Protein AF-A0A969KPN4-F1 (afdb_monomer_lite)

Structure (mmCIF, N/CA/C/O backbone):
data_AF-A0A969KPN4-F1
#
_entry.id   AF-A0A969KPN4-F1
#
loop_
_atom_site.group_PDB
_atom_site.id
_atom_site.type_symbol
_atom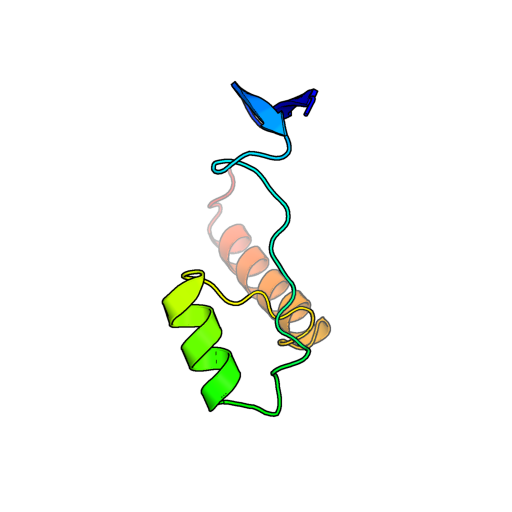_site.label_atom_id
_atom_site.label_alt_id
_atom_site.label_comp_id
_atom_site.label_asym_id
_atom_site.label_entity_id
_atom_site.label_seq_id
_atom_site.pdbx_PDB_ins_code
_atom_site.Cartn_x
_atom_site.Cartn_y
_atom_site.Cartn_z
_atom_site.occupancy
_atom_site.B_iso_or_equiv
_atom_site.auth_seq_id
_atom_site.auth_comp_id
_atom_site.auth_asym_id
_atom_site.auth_atom_id
_atom_site.pdbx_PDB_model_num
ATOM 1 N N . MET A 1 1 ? 6.522 21.361 -13.654 1.00 77.50 1 MET A N 1
ATOM 2 C CA . MET A 1 1 ? 6.979 21.247 -12.254 1.00 77.50 1 MET A CA 1
ATOM 3 C C . MET A 1 1 ? 6.332 22.366 -11.461 1.00 77.50 1 MET A C 1
ATOM 5 O O . MET A 1 1 ? 6.341 23.494 -11.937 1.00 77.50 1 MET A O 1
ATOM 9 N N . MET A 1 2 ? 5.726 22.052 -10.320 1.00 92.31 2 MET A N 1
ATOM 10 C CA . MET A 1 2 ? 4.988 22.993 -9.470 1.00 92.31 2 MET A CA 1
ATOM 11 C C . MET A 1 2 ? 5.388 22.781 -8.009 1.00 92.31 2 MET A C 1
ATOM 13 O O . MET A 1 2 ? 5.658 21.648 -7.616 1.00 92.31 2 MET A O 1
ATOM 17 N N . GLN A 1 3 ? 5.427 23.846 -7.208 1.00 93.81 3 GLN A N 1
ATOM 18 C CA . GLN A 1 3 ? 5.572 23.712 -5.758 1.00 93.81 3 GLN A CA 1
ATOM 19 C C . GLN A 1 3 ? 4.243 23.287 -5.127 1.00 93.81 3 GLN A C 1
ATOM 21 O O . GLN A 1 3 ? 3.202 23.877 -5.407 1.00 93.81 3 GLN A O 1
ATOM 26 N N . VAL A 1 4 ? 4.288 22.269 -4.270 1.00 94.00 4 VAL A N 1
ATOM 27 C CA . VAL A 1 4 ? 3.139 21.748 -3.523 1.00 94.00 4 VAL A CA 1
ATOM 28 C C . VAL A 1 4 ? 3.481 21.646 -2.040 1.00 94.00 4 VAL A C 1
ATOM 30 O O . VAL A 1 4 ? 4.582 21.226 -1.680 1.00 94.00 4 VAL A O 1
ATOM 33 N N . ARG A 1 5 ? 2.527 21.987 -1.169 1.00 94.50 5 ARG A N 1
ATOM 34 C CA . ARG A 1 5 ? 2.640 21.754 0.276 1.00 94.50 5 ARG A CA 1
ATOM 35 C C . ARG A 1 5 ? 2.322 20.289 0.570 1.00 94.50 5 ARG A C 1
ATOM 37 O O . ARG A 1 5 ? 1.221 19.825 0.285 1.00 94.50 5 ARG A O 1
ATOM 44 N N . PHE A 1 6 ? 3.264 19.571 1.169 1.00 91.25 6 PHE A N 1
ATOM 45 C CA . PHE A 1 6 ? 3.106 18.181 1.591 1.00 91.25 6 PHE A CA 1
ATOM 46 C C . PHE A 1 6 ? 3.456 18.015 3.064 1.00 91.25 6 PHE A C 1
ATOM 48 O O . PHE A 1 6 ? 4.596 18.235 3.484 1.00 91.25 6 PHE A O 1
ATOM 55 N N . GLY A 1 7 ? 2.452 17.646 3.862 1.00 91.75 7 GLY A N 1
ATOM 56 C CA . GLY A 1 7 ? 2.556 17.690 5.316 1.00 91.75 7 GLY A CA 1
ATOM 57 C C . GLY A 1 7 ? 2.982 19.088 5.768 1.00 91.75 7 GLY A C 1
ATOM 58 O O . GLY A 1 7 ? 2.284 20.072 5.535 1.00 91.75 7 GLY A O 1
ATOM 59 N N . TYR A 1 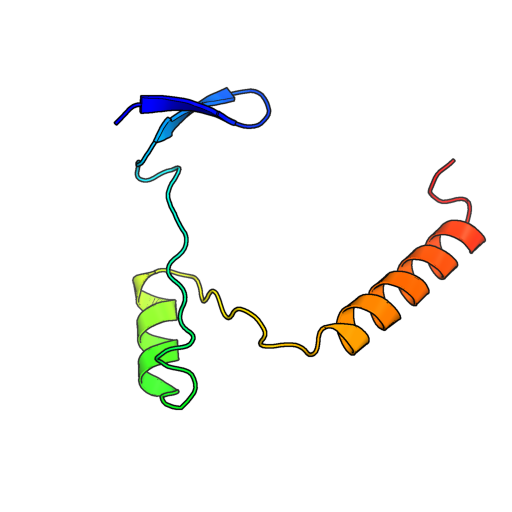8 ? 4.163 19.177 6.372 1.00 94.00 8 TYR A N 1
ATOM 60 C CA . TYR A 1 8 ? 4.721 20.417 6.909 1.00 94.00 8 TYR A CA 1
ATOM 61 C C . TYR A 1 8 ? 5.749 21.106 5.992 1.00 94.00 8 TYR A C 1
ATOM 63 O O . TYR A 1 8 ? 6.260 22.156 6.375 1.00 94.00 8 TYR A O 1
ATOM 71 N N . ARG A 1 9 ? 6.047 20.583 4.792 1.00 93.50 9 ARG A N 1
ATOM 72 C CA . ARG A 1 9 ? 7.084 21.135 3.894 1.00 93.50 9 ARG A CA 1
ATOM 73 C C . ARG A 1 9 ? 6.575 21.404 2.479 1.00 93.50 9 ARG A C 1
ATOM 75 O O . ARG A 1 9 ? 5.671 20.720 2.010 1.00 93.50 9 ARG A O 1
ATOM 82 N N . ASP A 1 10 ? 7.177 22.373 1.797 1.00 95.62 10 ASP A N 1
ATOM 83 C CA . ASP A 1 10 ? 6.942 22.616 0.371 1.00 95.62 10 ASP A CA 1
ATOM 84 C C . ASP A 1 10 ? 7.939 21.803 -0.463 1.00 95.62 10 ASP A C 1
ATOM 86 O O . ASP A 1 10 ? 9.133 21.786 -0.167 1.00 95.62 10 ASP A O 1
ATOM 90 N N . VAL A 1 11 ? 7.451 21.110 -1.493 1.00 94.69 11 VAL A N 1
ATOM 91 C CA . VAL A 1 11 ? 8.270 20.280 -2.390 1.00 94.69 11 VAL A CA 1
ATOM 92 C C . VAL A 1 11 ? 7.915 20.532 -3.850 1.00 94.69 11 VAL A C 1
ATOM 94 O O . VAL A 1 11 ? 6.825 21.004 -4.167 1.00 94.69 11 VAL A O 1
ATOM 97 N N . ILE A 1 12 ? 8.830 20.204 -4.760 1.00 96.50 12 ILE A N 1
ATOM 98 C CA . ILE A 1 12 ? 8.588 20.285 -6.203 1.00 96.50 12 ILE A CA 1
ATOM 99 C C . ILE A 1 12 ? 7.931 18.987 -6.676 1.00 96.50 12 ILE A C 1
ATOM 101 O O . ILE A 1 12 ? 8.406 17.896 -6.362 1.00 96.50 12 ILE A O 1
ATOM 105 N N . TYR A 1 13 ? 6.869 19.108 -7.470 1.00 93.19 13 TYR A N 1
ATOM 106 C CA . TYR A 1 13 ? 6.159 17.987 -8.075 1.00 93.19 13 TYR A CA 1
ATOM 107 C C . TYR A 1 13 ? 6.063 18.116 -9.612 1.00 93.19 13 TYR A C 1
ATOM 109 O O . TYR A 1 13 ? 5.719 19.193 -10.120 1.00 93.19 13 TYR A O 1
ATOM 117 N N . PRO A 1 14 ? 6.321 17.040 -10.379 1.00 93.25 14 PRO A N 1
ATOM 118 C CA . PRO A 1 14 ? 7.027 15.830 -9.951 1.00 93.25 14 PRO A CA 1
ATOM 119 C C . PRO A 1 14 ? 8.529 16.111 -9.746 1.00 93.25 14 PRO A C 1
ATOM 121 O O . PRO A 1 14 ? 9.101 16.987 -10.400 1.00 93.25 14 PRO A O 1
ATOM 124 N N . SER A 1 15 ? 9.167 15.370 -8.845 1.00 93.06 15 SER A N 1
ATOM 125 C CA . SER A 1 15 ? 10.614 15.376 -8.588 1.00 93.06 15 SER A CA 1
ATOM 126 C C . SER A 1 15 ? 11.087 13.987 -8.144 1.00 93.06 15 SER A C 1
ATOM 128 O O . SER A 1 15 ? 10.274 13.081 -7.974 1.00 93.06 15 SER A O 1
ATOM 130 N N . GLN A 1 16 ? 12.396 13.807 -7.936 1.00 88.44 16 GLN A N 1
ATOM 131 C CA . GLN A 1 16 ? 12.924 12.545 -7.397 1.00 88.44 16 GLN A CA 1
ATOM 132 C C . GLN A 1 16 ? 12.396 12.227 -5.991 1.00 88.44 16 GLN A C 1
ATOM 134 O O . GLN A 1 16 ? 12.242 11.062 -5.647 1.00 88.44 16 GLN A O 1
ATOM 139 N N . GLU A 1 17 ? 12.104 13.248 -5.183 1.00 87.38 17 GLU A N 1
ATOM 140 C CA . GLU A 1 17 ? 11.592 13.061 -3.821 1.00 87.38 17 GLU A CA 1
ATOM 141 C C . GLU A 1 17 ? 10.073 12.863 -3.778 1.00 87.38 17 GLU A C 1
ATOM 143 O O . GLU A 1 17 ? 9.537 12.420 -2.762 1.00 87.38 17 GLU A O 1
ATOM 148 N N . MET A 1 18 ? 9.366 13.246 -4.845 1.00 91.25 18 MET A N 1
ATOM 149 C CA . MET A 1 18 ? 7.911 13.288 -4.868 1.00 91.25 18 MET A CA 1
ATOM 150 C C . MET A 1 18 ? 7.367 13.048 -6.277 1.00 91.25 18 MET A C 1
ATOM 152 O O . MET A 1 18 ? 7.453 13.910 -7.154 1.00 91.25 18 MET A O 1
ATOM 156 N N . GLY A 1 19 ? 6.711 11.911 -6.462 1.00 91.56 19 GLY A N 1
ATOM 157 C CA . GLY A 1 19 ? 6.080 11.524 -7.716 1.00 91.56 19 GLY A CA 1
ATOM 158 C C . GLY A 1 19 ? 4.961 10.514 -7.494 1.00 91.56 19 GLY A C 1
ATOM 159 O O . GLY A 1 19 ? 4.626 10.172 -6.358 1.00 91.56 19 GLY A O 1
ATOM 160 N N . GLU A 1 20 ? 4.379 10.037 -8.588 1.00 92.31 20 GLU A N 1
ATOM 161 C CA . GLU A 1 20 ? 3.411 8.944 -8.537 1.00 92.31 20 GLU A CA 1
ATOM 162 C C . GLU A 1 20 ? 4.133 7.600 -8.474 1.00 92.31 20 GLU A C 1
ATOM 164 O O . GLU A 1 20 ? 5.083 7.356 -9.217 1.00 92.31 20 GLU A O 1
ATOM 169 N N . LEU A 1 21 ? 3.649 6.709 -7.609 1.00 93.69 21 LEU A N 1
ATOM 170 C CA . LEU A 1 21 ? 4.088 5.319 -7.600 1.00 93.69 21 LEU A CA 1
ATOM 171 C C . LEU A 1 21 ? 3.453 4.579 -8.778 1.00 93.69 21 LEU A C 1
ATOM 173 O O . LEU A 1 21 ? 2.226 4.581 -8.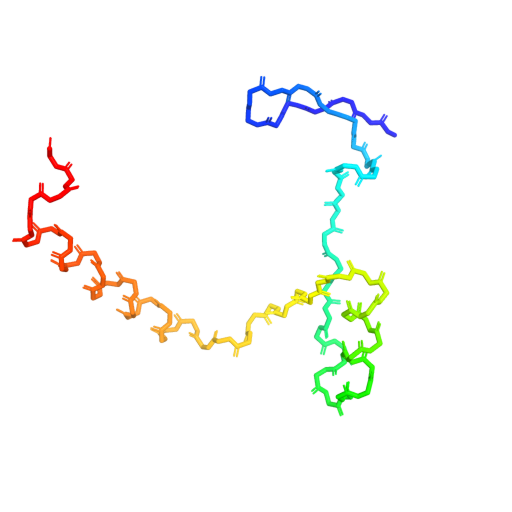938 1.00 93.69 21 LEU A O 1
ATOM 177 N N . ARG A 1 22 ? 4.290 3.911 -9.570 1.00 93.88 22 ARG A N 1
ATOM 178 C CA . ARG A 1 22 ? 3.854 3.106 -10.708 1.00 93.88 22 ARG A CA 1
ATOM 179 C C . ARG A 1 22 ? 3.129 1.857 -10.209 1.00 93.88 22 ARG A C 1
ATOM 181 O O . ARG A 1 22 ? 3.654 1.118 -9.382 1.00 93.88 22 ARG A O 1
ATOM 188 N N . ASP A 1 23 ? 1.920 1.629 -10.714 1.00 95.81 23 ASP A N 1
ATOM 189 C CA . ASP A 1 23 ? 1.179 0.386 -10.480 1.00 95.81 23 ASP A CA 1
ATOM 190 C C . ASP A 1 23 ? 1.908 -0.782 -11.173 1.00 95.81 23 ASP A C 1
ATOM 192 O O . ASP A 1 23 ? 2.343 -0.639 -12.315 1.00 95.81 23 ASP A O 1
ATOM 196 N N . SER A 1 24 ? 2.064 -1.910 -10.478 1.00 96.88 24 SER A N 1
ATOM 197 C CA . SER A 1 24 ? 2.757 -3.115 -10.970 1.00 96.88 24 SER A CA 1
ATOM 198 C C . SER A 1 24 ? 1.802 -4.282 -11.245 1.00 96.88 24 SER A C 1
ATOM 200 O O . SER A 1 24 ? 2.237 -5.429 -11.353 1.00 96.88 24 SER A O 1
ATOM 202 N N . ARG A 1 25 ? 0.486 -4.033 -11.302 1.00 94.94 25 ARG A N 1
ATOM 203 C CA . ARG A 1 25 ? -0.517 -5.081 -11.562 1.00 94.94 25 ARG A CA 1
ATOM 204 C C . ARG A 1 25 ? -0.373 -5.767 -12.921 1.00 94.94 25 ARG A C 1
ATOM 206 O O . ARG A 1 25 ? -0.798 -6.908 -13.057 1.00 94.94 25 ARG A O 1
ATOM 213 N N . ASP A 1 26 ? 0.196 -5.084 -13.907 1.00 94.62 26 ASP A N 1
ATOM 214 C CA . ASP A 1 26 ? 0.488 -5.621 -15.240 1.00 94.62 26 ASP A CA 1
ATOM 215 C C . ASP A 1 26 ? 1.452 -6.817 -15.207 1.00 94.62 26 ASP A C 1
ATOM 217 O O . ASP A 1 26 ? 1.463 -7.618 -16.136 1.00 94.62 26 ASP A O 1
ATOM 221 N N . LEU A 1 27 ? 2.209 -6.970 -14.116 1.00 96.31 27 LEU A N 1
ATOM 222 C CA . LEU A 1 27 ? 3.195 -8.031 -13.915 1.00 96.31 27 LEU A CA 1
ATOM 223 C C . LEU A 1 27 ? 2.715 -9.137 -12.961 1.00 96.31 27 LEU A C 1
ATOM 225 O O . LEU A 1 27 ? 3.521 -9.961 -12.544 1.00 96.31 27 LEU A O 1
ATOM 229 N N . LEU A 1 28 ? 1.435 -9.180 -12.568 1.00 92.81 28 LEU A N 1
ATOM 230 C CA . LEU A 1 28 ? 0.953 -10.159 -11.574 1.00 92.81 28 LEU A CA 1
ATOM 231 C C . LEU A 1 28 ? 1.213 -11.618 -11.973 1.00 92.81 28 LEU A C 1
ATOM 233 O O . LEU A 1 28 ? 1.533 -12.433 -11.110 1.00 92.81 28 LEU A O 1
ATOM 237 N N . ASP A 1 29 ? 1.126 -11.915 -13.268 1.00 95.12 29 ASP A N 1
ATOM 238 C CA . ASP A 1 29 ? 1.388 -13.246 -13.819 1.00 95.12 29 ASP A CA 1
ATOM 239 C C . ASP A 1 29 ? 2.865 -13.446 -14.226 1.00 95.12 29 ASP A C 1
ATOM 241 O O . ASP A 1 29 ? 3.243 -14.516 -14.702 1.00 95.12 29 ASP A O 1
ATOM 245 N N . ASP A 1 30 ? 3.723 -12.440 -14.011 1.00 97.31 30 ASP A N 1
ATOM 246 C CA . ASP A 1 30 ? 5.155 -12.461 -14.320 1.00 97.31 30 ASP A CA 1
ATOM 247 C C . ASP A 1 30 ? 6.010 -12.198 -13.070 1.00 97.31 30 ASP A C 1
ATOM 249 O O . ASP A 1 30 ? 6.427 -11.083 -12.743 1.00 97.31 30 ASP A O 1
ATOM 253 N N . VAL A 1 31 ? 6.344 -13.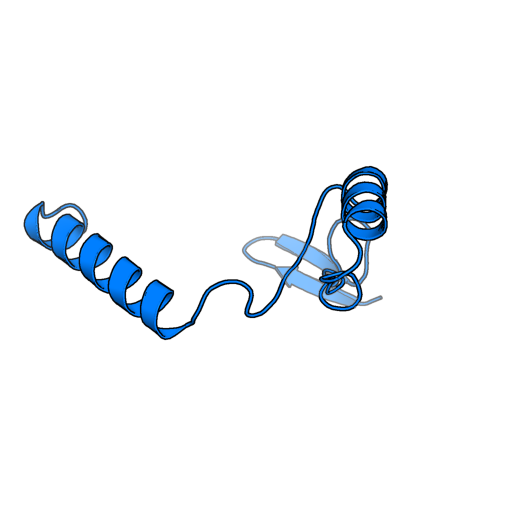288 -12.383 1.00 96.19 31 VAL A N 1
ATOM 254 C CA . VAL A 1 31 ? 7.189 -13.256 -11.182 1.00 96.19 31 VAL A CA 1
ATOM 255 C C . VAL A 1 31 ? 8.599 -12.724 -11.471 1.00 96.19 31 VAL A C 1
ATOM 257 O O . VAL A 1 31 ? 9.213 -12.118 -10.587 1.00 96.19 31 VAL A O 1
ATOM 260 N N . VAL A 1 32 ? 9.138 -12.938 -12.676 1.00 98.06 32 VAL A N 1
ATOM 261 C CA . VAL A 1 32 ? 10.473 -12.438 -13.039 1.00 98.06 32 VAL A CA 1
ATOM 262 C C . VAL A 1 32 ? 10.414 -10.925 -13.232 1.00 98.06 32 VAL A C 1
ATOM 264 O O . VAL A 1 32 ? 11.247 -10.212 -12.669 1.00 98.06 32 VAL A O 1
ATOM 267 N N . GLY A 1 33 ? 9.386 -10.432 -13.923 1.00 97.69 33 GLY A N 1
ATOM 268 C CA . GLY A 1 33 ? 9.098 -9.008 -14.074 1.00 97.69 33 GLY A CA 1
ATOM 269 C C . GLY A 1 33 ? 8.906 -8.296 -12.734 1.00 97.69 33 GLY A C 1
ATOM 270 O O . GLY A 1 33 ? 9.513 -7.249 -12.502 1.00 97.69 33 GLY A O 1
ATOM 271 N N . LEU A 1 34 ? 8.150 -8.887 -11.800 1.00 97.31 34 LEU A N 1
ATOM 272 C CA . LEU A 1 34 ? 7.985 -8.332 -10.448 1.00 97.31 34 LEU A CA 1
ATOM 273 C C . LEU A 1 34 ? 9.322 -8.206 -9.706 1.00 97.31 34 LEU A C 1
ATOM 275 O O . LEU A 1 34 ? 9.579 -7.189 -9.059 1.00 97.31 34 LEU A O 1
ATOM 279 N N . ARG A 1 35 ? 10.198 -9.214 -9.807 1.00 97.69 35 ARG A N 1
ATOM 280 C CA . ARG A 1 35 ? 11.535 -9.166 -9.192 1.00 97.69 35 ARG A CA 1
ATOM 281 C C . ARG A 1 35 ? 12.417 -8.097 -9.826 1.00 97.69 35 ARG A C 1
ATOM 283 O O . ARG A 1 35 ? 13.101 -7.387 -9.095 1.00 97.69 35 ARG A O 1
ATOM 290 N N . ALA A 1 36 ? 12.383 -7.964 -11.151 1.00 97.81 36 ALA A N 1
ATOM 291 C CA . ALA A 1 36 ? 13.126 -6.928 -11.861 1.00 97.81 36 ALA A CA 1
ATOM 292 C C . ALA A 1 36 ? 12.658 -5.525 -11.444 1.00 97.81 36 ALA A C 1
ATOM 294 O O . ALA A 1 36 ? 13.484 -4.700 -11.064 1.00 97.81 36 ALA A O 1
ATOM 295 N N . ARG A 1 37 ? 11.339 -5.291 -11.395 1.00 96.94 37 ARG A N 1
ATOM 296 C CA . ARG A 1 37 ? 10.755 -4.024 -10.930 1.00 96.94 37 ARG A CA 1
ATOM 297 C C . ARG A 1 37 ? 11.163 -3.697 -9.495 1.00 96.94 37 ARG A C 1
ATOM 299 O O . ARG A 1 37 ? 11.540 -2.566 -9.217 1.00 96.94 37 ARG A O 1
ATOM 306 N N . MET A 1 38 ? 11.121 -4.681 -8.596 1.00 97.12 38 MET A N 1
ATOM 307 C CA . MET A 1 38 ? 11.560 -4.498 -7.212 1.00 97.12 38 MET A CA 1
ATOM 308 C C . MET A 1 38 ? 13.052 -4.144 -7.127 1.00 97.12 38 MET A C 1
ATOM 310 O O . MET A 1 38 ? 13.433 -3.320 -6.304 1.00 97.12 38 MET A O 1
ATOM 314 N N . ALA A 1 39 ? 13.898 -4.751 -7.964 1.00 97.94 39 ALA A N 1
ATOM 315 C CA . ALA A 1 39 ? 15.331 -4.466 -7.990 1.00 97.94 39 ALA A CA 1
ATOM 316 C C . ALA A 1 39 ? 15.655 -3.082 -8.580 1.00 97.94 39 ALA A C 1
ATOM 318 O O . ALA A 1 39 ? 16.573 -2.424 -8.099 1.00 97.94 39 ALA A O 1
ATOM 319 N N . GLU A 1 40 ? 14.917 -2.647 -9.603 1.00 96.19 40 GLU A N 1
ATOM 320 C CA . GLU A 1 40 ? 15.127 -1.365 -10.286 1.00 96.19 40 GLU A CA 1
ATOM 321 C C . GLU A 1 40 ? 14.529 -0.183 -9.513 1.00 96.19 40 GLU A C 1
ATOM 323 O O . GLU A 1 40 ? 15.198 0.826 -9.304 1.00 96.19 40 GLU A O 1
ATOM 328 N N . GLU A 1 41 ? 13.273 -0.301 -9.075 1.00 93.56 41 GLU A N 1
ATOM 329 C CA . GLU A 1 41 ? 12.531 0.801 -8.454 1.00 93.56 41 GLU A CA 1
ATOM 330 C C . GLU A 1 41 ? 12.519 0.730 -6.917 1.00 93.56 41 GLU A C 1
ATOM 332 O O . GLU A 1 41 ? 12.201 1.718 -6.260 1.00 93.56 41 GLU A O 1
ATOM 337 N N . GLY A 1 42 ? 12.872 -0.413 -6.317 1.00 95.25 42 GLY A N 1
ATOM 338 C CA . GLY A 1 42 ? 12.919 -0.592 -4.859 1.00 95.25 42 GLY A CA 1
ATOM 339 C C . GLY A 1 42 ? 11.555 -0.804 -4.192 1.00 95.25 42 GLY A C 1
ATOM 340 O O . GLY A 1 42 ? 11.483 -0.924 -2.968 1.00 95.25 42 GLY A O 1
ATOM 341 N N . TYR A 1 43 ? 10.469 -0.853 -4.968 1.00 95.69 43 TYR A N 1
ATOM 342 C CA . TYR A 1 43 ? 9.113 -1.076 -4.469 1.00 95.69 43 TYR A CA 1
ATOM 343 C C . TYR A 1 43 ? 8.234 -1.812 -5.489 1.00 95.69 43 TYR A C 1
ATOM 345 O O . TYR A 1 43 ? 8.528 -1.882 -6.682 1.00 95.69 43 TYR A O 1
ATOM 353 N N . LEU A 1 44 ? 7.101 -2.328 -5.005 1.00 96.88 44 LEU A N 1
ATOM 354 C CA . LEU A 1 44 ? 5.992 -2.813 -5.823 1.00 96.88 44 LEU A CA 1
ATOM 355 C C . LEU A 1 44 ? 4.689 -2.232 -5.279 1.00 96.88 44 LEU A C 1
ATOM 357 O O . LEU A 1 44 ? 4.318 -2.496 -4.135 1.00 96.88 44 LEU A O 1
ATOM 361 N N . LEU A 1 45 ? 3.973 -1.467 -6.102 1.00 96.88 45 LEU A N 1
ATOM 362 C CA . LEU A 1 45 ? 2.615 -1.049 -5.779 1.00 96.88 45 LEU A CA 1
ATOM 363 C C . LEU A 1 45 ? 1.624 -2.000 -6.453 1.00 96.88 45 LEU A C 1
ATOM 365 O O . LEU A 1 45 ? 1.421 -1.941 -7.660 1.00 96.88 45 LEU A O 1
ATOM 369 N N . LEU A 1 46 ? 0.982 -2.854 -5.657 1.00 95.56 46 LEU A N 1
ATOM 370 C CA . LEU A 1 46 ? -0.021 -3.813 -6.125 1.00 95.56 46 LEU A CA 1
ATOM 371 C C . LEU A 1 46 ? -1.397 -3.429 -5.579 1.00 95.56 46 LEU A C 1
ATOM 373 O O . LEU A 1 46 ? -1.777 -3.783 -4.459 1.00 95.56 46 LEU A O 1
ATOM 377 N N . ARG A 1 47 ? -2.154 -2.658 -6.364 1.00 93.69 47 ARG A N 1
ATOM 378 C CA . ARG A 1 47 ? -3.504 -2.230 -5.968 1.00 93.69 47 ARG A CA 1
ATOM 379 C C . ARG A 1 47 ? -4.454 -3.431 -5.950 1.00 93.69 47 ARG A C 1
ATOM 381 O O . ARG A 1 47 ? -4.431 -4.254 -6.852 1.00 93.69 47 ARG A O 1
ATOM 388 N N . GLY A 1 48 ? -5.303 -3.535 -4.929 1.00 91.88 48 GLY A N 1
ATOM 389 C CA . GLY A 1 48 ? -6.302 -4.611 -4.851 1.00 91.88 48 GLY A CA 1
ATOM 390 C C . GLY A 1 48 ? -5.733 -6.024 -4.661 1.00 91.88 48 GLY A C 1
ATOM 391 O O . GLY A 1 48 ? -6.468 -6.982 -4.860 1.00 91.88 48 GLY A O 1
ATOM 392 N N . LEU A 1 49 ? -4.458 -6.164 -4.269 1.00 93.44 49 LEU A N 1
ATOM 393 C CA . LEU A 1 49 ? -3.842 -7.470 -4.001 1.00 93.44 49 LEU A CA 1
ATOM 394 C C . LEU A 1 49 ? -4.553 -8.231 -2.873 1.00 93.44 49 LEU A C 1
ATOM 396 O O . LEU A 1 49 ? -4.750 -9.440 -2.955 1.00 93.44 49 LEU A O 1
ATOM 400 N N . ILE A 1 50 ? -4.916 -7.518 -1.805 1.00 9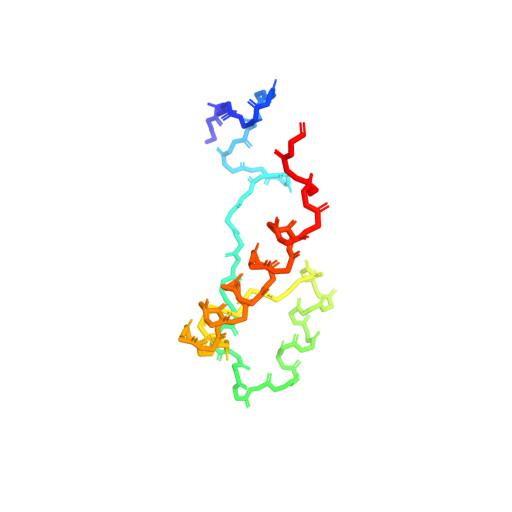4.81 50 ILE A N 1
ATOM 401 C CA . ILE A 1 50 ? -5.662 -8.078 -0.679 1.00 94.81 50 ILE A CA 1
ATOM 402 C C . ILE A 1 50 ? -7.129 -7.701 -0.849 1.00 94.81 50 ILE A C 1
ATOM 404 O O . ILE A 1 50 ? -7.455 -6.534 -1.083 1.00 94.81 50 ILE A O 1
ATOM 408 N N . ASP A 1 51 ? -8.003 -8.694 -0.691 1.00 96.44 51 ASP A N 1
ATOM 409 C CA . ASP A 1 51 ? -9.449 -8.504 -0.656 1.00 96.44 51 ASP A CA 1
ATOM 410 C C . ASP A 1 51 ? -9.840 -7.400 0.341 1.00 96.44 51 ASP A C 1
ATOM 412 O O . ASP A 1 51 ? -9.413 -7.386 1.502 1.00 96.44 51 ASP A O 1
ATOM 416 N N . ARG A 1 52 ? -10.661 -6.460 -0.128 1.00 96.94 52 ARG A N 1
ATOM 417 C CA . ARG A 1 52 ? -11.039 -5.273 0.638 1.00 96.94 52 ARG A CA 1
ATOM 418 C C . ARG A 1 52 ? -11.770 -5.622 1.934 1.00 96.94 52 ARG A C 1
ATOM 420 O O . ARG A 1 52 ? -11.487 -5.002 2.959 1.00 96.94 52 ARG A O 1
ATOM 427 N N . GLU A 1 53 ? -12.679 -6.590 1.907 1.00 98.19 53 GLU A N 1
ATOM 428 C CA . GLU A 1 53 ? -13.472 -6.967 3.079 1.00 98.19 53 GLU A CA 1
ATOM 429 C C . GLU A 1 53 ? -12.606 -7.646 4.140 1.00 98.19 53 GLU A C 1
ATOM 431 O O . GLU A 1 53 ? -12.774 -7.389 5.338 1.00 98.19 53 GLU A O 1
ATOM 436 N N . LYS A 1 54 ? -11.590 -8.415 3.722 1.00 98.12 54 LYS A N 1
ATOM 437 C CA . LYS A 1 54 ? -10.573 -8.945 4.645 1.00 98.12 54 LYS A CA 1
ATOM 438 C C . LYS A 1 54 ? -9.805 -7.825 5.346 1.00 98.12 54 LYS A C 1
ATOM 440 O O . LYS A 1 54 ? -9.642 -7.872 6.565 1.00 98.12 54 LYS A O 1
ATOM 445 N N . VAL A 1 55 ? -9.376 -6.796 4.608 1.00 97.94 55 VAL A N 1
ATOM 446 C CA . VAL A 1 55 ? -8.668 -5.638 5.190 1.00 97.94 55 VAL A CA 1
ATOM 447 C C . VAL A 1 55 ? -9.565 -4.875 6.169 1.00 97.94 55 VAL A C 1
ATOM 449 O O . VAL A 1 55 ? -9.120 -4.514 7.258 1.00 97.94 55 VAL A O 1
ATOM 452 N N . LEU A 1 56 ? -10.831 -4.637 5.815 1.00 98.31 56 LEU A N 1
ATOM 453 C CA . LEU A 1 56 ? -11.775 -3.914 6.674 1.00 98.31 56 LEU A CA 1
ATOM 454 C C . LEU A 1 56 ? -12.103 -4.685 7.957 1.00 98.31 56 LEU A C 1
ATOM 456 O O . LEU A 1 56 ? -12.173 -4.075 9.027 1.00 98.31 56 LEU A O 1
ATOM 460 N N . THR A 1 57 ? -12.248 -6.007 7.860 1.00 98.50 57 THR A N 1
ATOM 461 C CA . THR A 1 57 ? -12.429 -6.895 9.016 1.00 98.50 57 THR A CA 1
ATOM 462 C C . THR A 1 57 ? -11.214 -6.843 9.939 1.00 98.50 57 THR A C 1
ATOM 464 O O . THR A 1 57 ? -11.364 -6.554 11.122 1.00 98.50 57 THR A O 1
ATOM 467 N N . ALA A 1 58 ? -10.004 -7.017 9.398 1.00 97.94 58 ALA A N 1
ATOM 468 C CA . ALA A 1 58 ? -8.772 -6.952 10.184 1.00 97.94 58 ALA A CA 1
ATOM 469 C C . ALA A 1 58 ? 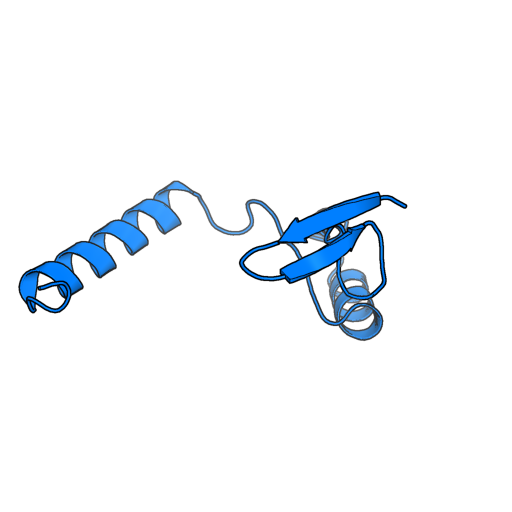-8.592 -5.586 10.867 1.00 97.94 58 ALA A C 1
ATOM 471 O O . ALA A 1 58 ? -8.260 -5.518 12.050 1.00 97.94 58 ALA A O 1
ATOM 472 N N . ARG A 1 59 ? -8.880 -4.488 10.152 1.00 97.62 59 ARG A N 1
ATOM 473 C CA . ARG A 1 59 ? -8.861 -3.134 10.721 1.00 97.62 59 ARG A CA 1
ATOM 474 C C . ARG A 1 59 ? -9.795 -3.025 11.925 1.00 97.62 59 ARG A C 1
ATOM 476 O O . ARG A 1 59 ? -9.390 -2.465 12.936 1.00 97.62 59 ARG A O 1
ATOM 483 N N . ARG A 1 60 ? -11.029 -3.534 11.823 1.00 97.88 60 ARG A N 1
ATOM 484 C CA . ARG A 1 60 ? -11.996 -3.517 12.931 1.00 97.88 60 ARG A CA 1
ATOM 485 C C . ARG A 1 60 ? -11.435 -4.238 14.154 1.00 97.88 60 ARG A C 1
ATOM 487 O O . ARG A 1 60 ? -11.417 -3.642 15.222 1.00 97.88 60 ARG A O 1
ATOM 494 N N . THR A 1 61 ? -10.911 -5.448 13.976 1.00 97.81 61 THR A N 1
ATOM 495 C CA . THR A 1 61 ? -10.327 -6.237 15.069 1.00 97.81 61 THR A CA 1
ATOM 496 C C . THR A 1 61 ? -9.206 -5.486 15.789 1.00 97.81 61 THR A C 1
ATOM 498 O O . THR A 1 61 ? -9.180 -5.448 17.016 1.00 97.81 61 THR A O 1
ATOM 501 N N . VAL A 1 62 ? -8.299 -4.845 15.044 1.00 96.38 62 VAL A N 1
ATOM 502 C CA . VAL A 1 62 ? -7.215 -4.046 15.641 1.00 96.38 62 VAL A CA 1
ATOM 503 C C . VAL A 1 62 ? -7.773 -2.853 16.420 1.00 96.38 62 VAL A C 1
ATOM 505 O O . VAL A 1 62 ? -7.337 -2.600 17.538 1.00 96.38 62 VAL A O 1
ATOM 508 N N . MET A 1 63 ? -8.750 -2.134 15.863 1.00 96.19 63 MET A N 1
ATOM 509 C CA . MET A 1 63 ? -9.352 -0.975 16.534 1.00 96.19 63 MET A CA 1
ATOM 510 C C . MET A 1 63 ? -10.107 -1.365 17.809 1.00 96.19 63 MET A C 1
ATOM 512 O O . MET A 1 63 ? -9.997 -0.669 18.812 1.00 96.19 63 MET A O 1
ATOM 516 N N . GLU A 1 64 ? -10.837 -2.481 17.796 1.00 96.19 64 GLU A N 1
ATOM 517 C CA . GLU A 1 64 ? -11.527 -3.016 18.977 1.00 96.19 64 GLU A CA 1
ATOM 518 C C . GLU A 1 64 ? -10.534 -3.410 20.075 1.00 96.19 64 GLU A C 1
ATOM 520 O O . GLU A 1 64 ? -10.765 -3.115 21.245 1.00 96.19 64 GLU A O 1
ATOM 525 N N . HIS A 1 65 ? -9.400 -4.010 19.701 1.00 95.31 65 HIS A N 1
ATOM 526 C CA . HIS A 1 65 ? -8.338 -4.334 20.650 1.00 95.31 65 HIS A CA 1
ATOM 527 C C . HIS A 1 65 ? -7.740 -3.080 21.297 1.00 95.31 65 HIS A C 1
ATOM 529 O O . HIS A 1 65 ? -7.631 -3.017 22.516 1.00 95.31 65 HIS A O 1
ATOM 535 N N . ILE A 1 66 ? -7.400 -2.069 20.491 1.00 95.62 66 ILE A N 1
ATOM 536 C CA . ILE A 1 66 ? -6.848 -0.802 20.986 1.00 95.62 66 ILE A CA 1
ATOM 537 C C . ILE A 1 66 ? -7.849 -0.100 21.916 1.00 95.62 66 ILE A C 1
ATOM 539 O O . ILE A 1 66 ? -7.463 0.377 22.982 1.00 95.62 66 ILE A O 1
ATOM 543 N N . ALA A 1 67 ? -9.131 -0.060 21.538 1.00 94.00 67 ALA A N 1
ATOM 544 C CA . ALA A 1 67 ? -10.185 0.544 22.349 1.00 94.00 67 ALA A CA 1
ATOM 545 C C . ALA A 1 67 ? -10.371 -0.178 23.692 1.00 94.00 67 ALA A C 1
ATOM 547 O O . ALA A 1 67 ? -10.553 0.472 24.711 1.00 94.00 67 ALA A O 1
ATOM 548 N N . ALA A 1 68 ? -10.270 -1.510 23.715 1.00 94.06 68 ALA A N 1
ATOM 549 C CA . ALA A 1 68 ? -10.350 -2.290 24.950 1.00 94.06 68 ALA A CA 1
ATOM 550 C C . ALA A 1 68 ? -9.156 -2.072 25.901 1.00 94.06 68 ALA A C 1
ATOM 552 O O . ALA A 1 68 ? -9.230 -2.461 27.065 1.00 94.06 68 ALA A O 1
ATOM 553 N N . GLN A 1 69 ? -8.056 -1.494 25.411 1.00 93.44 69 GLN A N 1
ATOM 554 C CA . GLN A 1 69 ? -6.857 -1.196 26.196 1.00 93.44 69 GLN A CA 1
ATOM 555 C C . GLN A 1 69 ? -6.749 0.278 26.616 1.00 93.44 69 GLN A C 1
ATOM 557 O O . GLN A 1 69 ? -5.708 0.656 27.147 1.00 93.44 69 GLN A O 1
ATOM 562 N N . ASP A 1 70 ? -7.766 1.109 26.348 1.00 82.06 70 ASP A N 1
ATOM 563 C CA . ASP A 1 70 ? -7.736 2.567 26.570 1.00 82.06 70 ASP A CA 1
ATOM 564 C C . ASP A 1 70 ? -6.499 3.260 25.949 1.00 82.06 70 ASP A C 1
ATOM 566 O O . ASP A 1 70 ? -6.090 4.348 26.343 1.00 82.06 70 ASP A O 1
ATOM 570 N N . ALA A 1 71 ? -5.897 2.661 24.917 1.00 76.44 71 ALA A N 1
ATOM 571 C CA . ALA A 1 71 ? -4.656 3.140 24.299 1.00 76.44 71 ALA A CA 1
ATOM 572 C C . ALA A 1 71 ? -4.854 4.347 23.349 1.00 76.44 71 ALA A C 1
ATOM 574 O O . ALA A 1 71 ? -3.945 4.716 22.605 1.00 76.44 71 ALA A O 1
ATOM 575 N N . LEU A 1 72 ? -6.052 4.941 23.343 1.00 67.25 72 LEU A N 1
ATOM 576 C CA . LEU A 1 72 ? -6.432 6.115 22.544 1.00 67.25 72 LEU A CA 1
ATOM 577 C C . LEU A 1 72 ? -6.930 7.293 23.402 1.00 67.25 72 LEU A C 1
ATOM 579 O O . LEU A 1 72 ? -7.410 8.280 22.841 1.00 67.25 72 LEU A O 1
ATOM 583 N N . THR A 1 73 ? -6.824 7.190 24.728 1.00 59.25 73 THR A N 1
ATOM 584 C CA . THR A 1 73 ? -7.115 8.252 25.710 1.00 59.25 73 THR A CA 1
ATOM 585 C C . THR A 1 73 ? -5.844 8.712 26.399 1.00 59.25 73 THR A C 1
ATOM 587 O O . THR A 1 73 ? -5.725 9.937 26.616 1.00 59.25 73 THR A O 1
#

pLDDT: mean 93.61, std 6.53, range [59.25, 98.5]

Secondary structure (DSSP, 8-state):
-EEEEETTEEEEESSSSS-PPPB-GGGTT-HHHHHHHHHHHS--B-TT-S-HHHHHHHHHHHHHHHHHTTTT-

Sequence (73 aa):
MMQVRFGYRDVIYPSQEMGELRDSRDLLDDVVGLRARMAEEGYLLLRGLIDREKVLTARRTVMEHIAAQDALT

Foldseek 3Di:
DDWDDDDPDIDDPPDPVDYDDDAPCVCPVPPVSVVVCCVPVVDHHHPCPDPPVVVVVVVVVVVVVCVVVVVPD

Radius of gyration: 18.23 Å; chains: 1; bounding box: 29×37×42 Å